Protein AF-A0A847NCV7-F1 (afdb_monomer_lite)

Sequence (68 aa):
MLNAIKENIKGFMDAAVLVTMIAIGIFSIAVDYRYFKRMKLRKDSAVSLGIGIAFILLPFVFYFIGKL

Structure (mmCIF, N/CA/C/O backbone):
data_AF-A0A847NCV7-F1
#
_entry.id   AF-A0A847NCV7-F1
#
loop_
_atom_site.group_PDB
_atom_site.id
_atom_site.type_symbol
_atom_site.label_atom_id
_atom_site.label_alt_id
_atom_site.label_comp_id
_atom_site.label_asym_id
_atom_site.label_entity_id
_atom_site.label_seq_id
_atom_site.pdbx_PDB_ins_code
_atom_site.Cartn_x
_atom_site.Cartn_y
_atom_site.Cartn_z
_atom_site.occupancy
_atom_site.B_iso_or_equiv
_atom_site.auth_seq_id
_atom_site.auth_comp_id
_atom_site.auth_asym_id
_atom_site.auth_atom_id
_atom_site.pdbx_PDB_model_num
ATOM 1 N N . MET A 1 1 ? -10.657 18.305 18.132 1.00 62.28 1 MET A N 1
ATOM 2 C CA . MET A 1 1 ? -10.001 17.723 16.935 1.00 62.28 1 MET A CA 1
ATOM 3 C C . MET A 1 1 ? -9.682 16.245 17.098 1.00 62.28 1 MET A C 1
ATOM 5 O O . MET A 1 1 ? -10.139 15.478 16.268 1.00 62.28 1 MET A O 1
ATOM 9 N N . LEU A 1 2 ? -8.976 15.823 18.156 1.00 67.44 2 LEU A N 1
ATOM 10 C CA . LEU A 1 2 ? -8.574 14.415 18.321 1.00 67.44 2 LEU A CA 1
ATOM 11 C C . LEU A 1 2 ? -9.752 13.416 18.313 1.00 67.44 2 LEU A C 1
ATOM 13 O O . LEU A 1 2 ? -9.676 12.394 17.643 1.00 67.44 2 LEU A O 1
ATOM 17 N N . ASN A 1 3 ? -10.869 13.745 18.974 1.00 70.81 3 ASN A N 1
ATOM 18 C CA . ASN A 1 3 ? -12.069 12.893 18.978 1.00 70.81 3 ASN A CA 1
ATOM 19 C C . ASN A 1 3 ? -12.742 12.792 17.598 1.00 70.81 3 ASN A C 1
ATOM 21 O O . ASN A 1 3 ? -13.128 11.702 17.196 1.00 70.81 3 ASN A O 1
ATOM 25 N N . ALA A 1 4 ? -12.803 13.895 16.843 1.00 69.75 4 ALA A N 1
ATOM 26 C CA . ALA A 1 4 ? -13.340 13.893 15.478 1.00 69.75 4 ALA A CA 1
ATOM 27 C C . ALA A 1 4 ? -12.459 13.076 14.513 1.00 69.75 4 ALA A C 1
ATOM 29 O O . ALA A 1 4 ? -12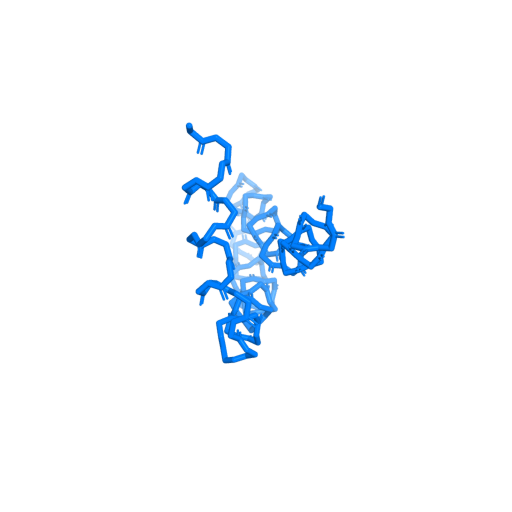.957 12.436 13.590 1.00 69.75 4 ALA A O 1
ATOM 30 N N . ILE A 1 5 ? -11.142 13.059 14.740 1.00 67.75 5 ILE A N 1
ATOM 31 C CA . ILE A 1 5 ? -10.210 12.202 13.997 1.00 67.75 5 ILE A CA 1
ATOM 32 C C . ILE A 1 5 ? -10.446 10.727 14.360 1.00 67.75 5 ILE A C 1
ATOM 34 O O . ILE A 1 5 ? -10.554 9.898 13.461 1.00 67.75 5 ILE A O 1
ATOM 38 N N . LYS A 1 6 ? -10.604 10.394 15.649 1.00 65.88 6 LYS A N 1
ATOM 39 C CA . LYS A 1 6 ? -10.912 9.023 16.100 1.00 65.88 6 LYS A CA 1
ATOM 40 C C . LYS A 1 6 ? -12.236 8.487 15.543 1.00 65.88 6 LYS A C 1
ATOM 42 O O . LYS A 1 6 ? -12.287 7.330 15.135 1.00 65.88 6 LYS A O 1
ATOM 47 N N . GLU A 1 7 ? -13.292 9.298 15.502 1.00 70.50 7 GLU A N 1
ATOM 48 C CA . GLU A 1 7 ? -14.583 8.886 14.926 1.00 70.50 7 GLU A CA 1
ATOM 49 C C 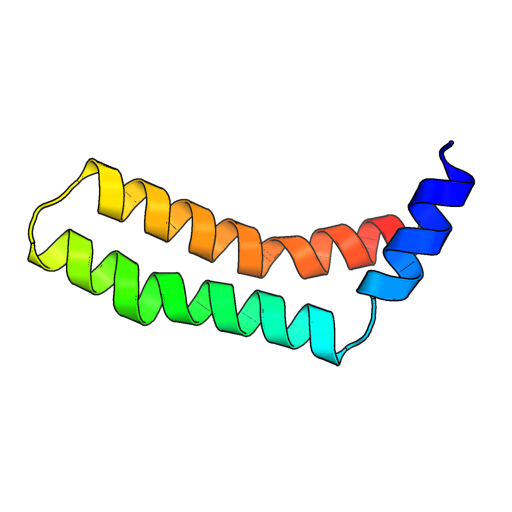. GLU A 1 7 ? -14.493 8.611 13.424 1.00 70.50 7 GLU A C 1
ATOM 51 O O . GLU A 1 7 ? -14.997 7.589 12.965 1.00 70.50 7 GLU A O 1
ATOM 56 N N . ASN A 1 8 ? -13.781 9.452 12.669 1.00 69.00 8 ASN A N 1
ATOM 57 C CA . ASN A 1 8 ? -13.533 9.182 11.253 1.00 69.00 8 ASN A CA 1
ATOM 58 C C . ASN A 1 8 ? -12.719 7.894 11.056 1.00 69.00 8 ASN A C 1
ATOM 60 O O . ASN A 1 8 ? -13.067 7.080 10.205 1.00 69.00 8 ASN A O 1
ATOM 64 N N . ILE A 1 9 ? -11.683 7.659 11.872 1.00 66.31 9 ILE A N 1
ATOM 65 C CA . ILE A 1 9 ? -10.864 6.434 11.813 1.00 66.31 9 ILE A CA 1
ATOM 66 C C . ILE A 1 9 ? -11.704 5.177 12.069 1.00 66.31 9 ILE A C 1
ATOM 68 O O . ILE A 1 9 ? -11.479 4.170 11.404 1.00 66.31 9 ILE A O 1
ATOM 72 N N . LYS A 1 10 ? -12.714 5.224 12.951 1.00 68.19 10 LYS A N 1
ATOM 73 C CA . LYS A 1 10 ? -13.653 4.100 13.124 1.00 68.19 10 LYS A CA 1
ATOM 74 C C . LYS A 1 10 ? -14.410 3.760 11.837 1.00 68.19 10 LYS A C 1
ATOM 76 O O . LYS A 1 10 ? -14.646 2.583 11.592 1.00 68.19 10 LYS A O 1
ATOM 81 N N . GLY A 1 11 ? -14.735 4.749 11.003 1.00 66.25 11 GLY A N 1
ATOM 82 C CA . GLY A 1 11 ? -15.306 4.518 9.670 1.00 66.25 11 GLY A CA 1
ATOM 83 C C . GLY A 1 11 ? -14.328 3.839 8.701 1.00 66.25 11 GLY A C 1
ATOM 84 O O . GLY A 1 11 ? -14.735 3.014 7.892 1.00 66.25 11 GLY A O 1
ATOM 85 N N . PHE A 1 12 ? -13.026 4.116 8.827 1.00 65.06 12 PHE A N 1
ATOM 86 C CA . PHE A 1 12 ? -11.964 3.454 8.052 1.00 65.06 12 PHE A CA 1
ATOM 87 C C . PHE A 1 12 ? -11.573 2.064 8.584 1.00 65.06 12 PHE A C 1
ATOM 89 O O . PHE A 1 12 ? -10.874 1.325 7.893 1.00 65.06 12 PHE A O 1
ATOM 96 N N . MET A 1 13 ? -12.019 1.689 9.789 1.00 69.62 13 MET A N 1
ATOM 97 C CA . MET A 1 13 ? -11.824 0.351 10.363 1.00 69.62 13 MET A CA 1
ATOM 98 C C . MET A 1 13 ? -12.812 -0.697 9.830 1.00 69.62 13 MET A C 1
ATOM 100 O O . MET A 1 13 ? -12.805 -1.832 10.309 1.00 69.62 13 MET A O 1
ATOM 104 N N . ASP A 1 14 ? -13.643 -0.352 8.843 1.00 80.88 14 ASP A N 1
ATOM 105 C CA . ASP A 1 14 ? -14.402 -1.348 8.094 1.00 80.88 14 ASP A CA 1
ATOM 106 C C . ASP A 1 14 ? -13.431 -2.382 7.499 1.00 80.88 14 ASP A C 1
ATOM 108 O O . ASP A 1 14 ? -12.456 -2.043 6.818 1.00 80.88 14 ASP A O 1
ATOM 112 N N . ALA A 1 15 ? -13.699 -3.661 7.765 1.00 77.88 15 ALA A N 1
ATOM 113 C CA . ALA A 1 15 ? -12.908 -4.769 7.254 1.00 77.88 15 ALA A CA 1
ATOM 114 C C . ALA A 1 15 ? -12.759 -4.695 5.727 1.00 77.88 15 ALA A C 1
ATOM 116 O O . ALA A 1 15 ? -11.683 -4.995 5.209 1.00 77.88 15 ALA A O 1
ATOM 117 N N . ALA A 1 16 ? -13.787 -4.231 5.008 1.00 83.25 16 ALA A N 1
ATOM 118 C CA . ALA A 1 16 ? -13.725 -4.043 3.564 1.00 83.25 16 ALA A CA 1
ATOM 119 C C . ALA A 1 16 ? -12.677 -2.995 3.159 1.00 83.25 16 ALA A C 1
ATOM 121 O O . ALA A 1 16 ? -11.909 -3.219 2.220 1.00 83.25 16 ALA A O 1
ATOM 122 N N . VAL A 1 17 ? -12.589 -1.878 3.887 1.00 86.75 17 VAL A N 1
ATOM 123 C CA . VAL A 1 17 ? -11.610 -0.811 3.630 1.00 86.75 17 VAL A CA 1
ATOM 124 C C . VAL A 1 17 ? -10.196 -1.313 3.906 1.00 86.75 17 VAL A C 1
ATOM 126 O O . VAL A 1 17 ? -9.320 -1.171 3.052 1.00 86.75 17 VAL A O 1
ATOM 129 N N . LEU A 1 18 ? -9.976 -1.974 5.045 1.00 88.94 18 LEU A N 1
ATOM 130 C CA . LEU A 1 18 ? -8.665 -2.518 5.412 1.00 88.94 18 LEU A CA 1
ATOM 131 C C . LEU A 1 18 ? -8.186 -3.569 4.401 1.00 88.94 18 LEU A C 1
ATOM 133 O O . LEU A 1 18 ? -7.043 -3.514 3.946 1.00 88.94 18 LEU A O 1
ATOM 137 N N . VAL A 1 19 ? -9.067 -4.487 3.993 1.00 90.50 19 VAL A N 1
ATOM 138 C CA . VAL A 1 19 ? -8.769 -5.494 2.962 1.00 90.50 19 VAL A CA 1
ATOM 139 C C . VAL A 1 19 ? -8.457 -4.830 1.622 1.00 90.50 19 VAL A C 1
ATOM 141 O O . VAL A 1 19 ? -7.491 -5.215 0.963 1.00 90.50 19 VAL A O 1
ATOM 144 N N . THR A 1 20 ? -9.215 -3.801 1.236 1.00 92.38 20 THR A N 1
ATOM 145 C CA . THR A 1 20 ? -8.973 -3.053 -0.007 1.00 92.38 20 THR A CA 1
ATOM 146 C C . THR A 1 20 ? -7.603 -2.378 0.008 1.00 92.38 20 THR A C 1
ATOM 148 O O . THR A 1 20 ? -6.875 -2.453 -0.980 1.00 92.38 20 THR A O 1
ATOM 151 N N . MET A 1 21 ? -7.196 -1.777 1.130 1.00 93.56 21 MET A N 1
ATOM 152 C CA . MET A 1 21 ? -5.866 -1.174 1.264 1.00 93.56 21 MET A CA 1
ATOM 153 C C . MET A 1 21 ? -4.752 -2.210 1.083 1.00 93.56 21 MET A C 1
ATOM 155 O O . MET A 1 21 ? -3.825 -1.978 0.308 1.00 93.56 21 MET A O 1
ATOM 159 N N . ILE A 1 22 ? -4.870 -3.378 1.724 1.00 94.38 22 ILE A N 1
ATOM 160 C CA . ILE A 1 22 ? -3.895 -4.468 1.565 1.00 94.38 22 ILE A CA 1
ATOM 161 C C . ILE A 1 22 ? -3.852 -4.938 0.108 1.00 94.38 22 ILE A C 1
ATOM 163 O O . ILE A 1 22 ? -2.766 -5.112 -0.444 1.00 94.38 22 ILE A O 1
ATOM 167 N N . ALA A 1 23 ? -5.010 -5.106 -0.535 1.00 95.50 23 ALA A N 1
ATOM 168 C CA . ALA A 1 23 ? -5.097 -5.527 -1.929 1.00 95.50 23 ALA A CA 1
ATOM 169 C C . ALA A 1 23 ? -4.411 -4.529 -2.877 1.00 95.50 23 ALA A C 1
ATOM 171 O O . ALA A 1 23 ? -3.632 -4.949 -3.733 1.00 95.50 23 ALA A O 1
ATOM 172 N N . ILE A 1 24 ? -4.623 -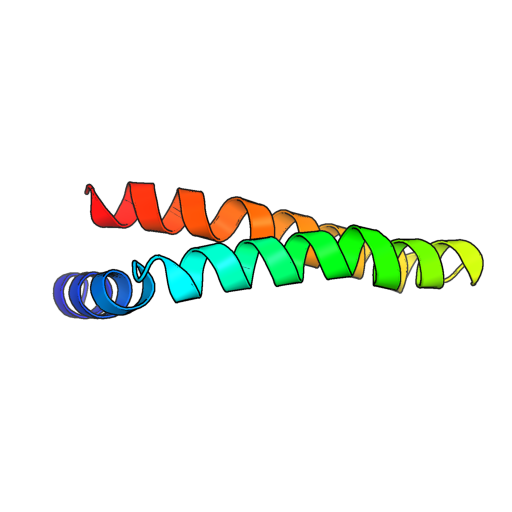3.221 -2.685 1.00 95.94 24 ILE A N 1
ATOM 173 C CA . ILE A 1 24 ? -3.923 -2.158 -3.428 1.00 95.94 24 ILE A CA 1
ATOM 174 C C . ILE A 1 24 ? -2.412 -2.266 -3.209 1.00 95.94 24 ILE A C 1
ATOM 176 O O . ILE A 1 24 ? -1.638 -2.221 -4.167 1.00 95.94 24 ILE A O 1
ATOM 180 N N . GLY A 1 25 ? -1.988 -2.454 -1.959 1.00 96.62 25 GLY A N 1
ATOM 181 C CA . GLY A 1 25 ? -0.579 -2.574 -1.616 1.00 96.62 25 GLY A CA 1
ATOM 182 C C . GLY A 1 25 ? 0.094 -3.773 -2.293 1.00 96.62 25 GLY A C 1
ATOM 183 O O . GLY A 1 25 ? 1.146 -3.630 -2.919 1.00 96.62 25 GLY A O 1
ATOM 184 N N . ILE A 1 26 ? -0.550 -4.944 -2.251 1.00 96.94 26 ILE A N 1
ATOM 185 C CA . ILE A 1 26 ? -0.088 -6.158 -2.938 1.00 96.94 26 ILE A CA 1
ATOM 186 C C . ILE A 1 26 ? -0.043 -5.934 -4.450 1.00 96.94 26 ILE A C 1
ATOM 188 O O . ILE A 1 26 ? 0.957 -6.280 -5.081 1.00 96.94 26 ILE A O 1
ATOM 192 N 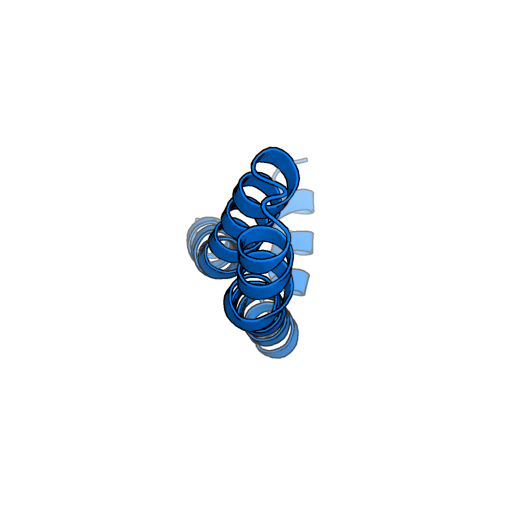N . PHE A 1 27 ? -1.090 -5.347 -5.035 1.00 97.12 27 PHE A N 1
ATOM 193 C CA . PHE A 1 27 ? -1.163 -5.108 -6.474 1.00 97.12 27 PHE A CA 1
ATOM 194 C C . PHE A 1 27 ? -0.047 -4.176 -6.948 1.00 97.12 27 PHE A C 1
ATOM 196 O O . PHE A 1 27 ? 0.627 -4.492 -7.929 1.00 97.12 27 PHE A O 1
ATOM 203 N N . SER A 1 28 ? 0.236 -3.094 -6.216 1.00 96.81 28 SER A N 1
ATOM 204 C CA . SER A 1 28 ? 1.323 -2.182 -6.583 1.00 96.81 28 SER A CA 1
ATOM 205 C C . SER A 1 28 ? 2.690 -2.879 -6.560 1.00 96.81 28 SER A C 1
ATOM 207 O O . SER A 1 28 ? 3.499 -2.696 -7.465 1.00 96.81 28 SER A O 1
ATOM 209 N N . ILE A 1 29 ? 2.953 -3.772 -5.600 1.00 96.94 29 ILE A N 1
ATOM 210 C CA . ILE A 1 29 ? 4.221 -4.528 -5.567 1.00 96.94 29 ILE A CA 1
ATOM 211 C C . ILE A 1 29 ? 4.265 -5.608 -6.661 1.00 96.94 29 ILE A C 1
ATOM 213 O O . ILE A 1 29 ? 5.297 -5.822 -7.307 1.00 96.94 29 ILE A O 1
ATOM 217 N N . ALA A 1 30 ? 3.166 -6.331 -6.862 1.00 97.12 30 ALA A N 1
ATOM 218 C CA . ALA A 1 30 ? 3.111 -7.458 -7.786 1.00 97.12 30 ALA A CA 1
ATOM 219 C C . ALA A 1 30 ? 3.087 -7.017 -9.256 1.00 97.12 30 ALA A C 1
ATOM 221 O O . ALA A 1 30 ? 3.664 -7.703 -10.102 1.00 97.12 30 ALA A O 1
ATOM 222 N N . VAL A 1 31 ? 2.449 -5.888 -9.562 1.00 96.94 31 VAL A N 1
ATOM 223 C CA . VAL A 1 31 ? 2.239 -5.398 -10.927 1.00 96.94 31 VAL A CA 1
ATOM 224 C C . VAL A 1 31 ? 3.125 -4.192 -11.200 1.00 96.94 31 VAL A C 1
ATOM 226 O O . VAL A 1 31 ? 4.091 -4.327 -11.956 1.00 96.94 31 VAL A O 1
ATOM 229 N N . ASP A 1 32 ? 2.859 -3.056 -10.558 1.00 95.12 32 ASP A N 1
ATOM 230 C CA . ASP A 1 32 ? 3.492 -1.772 -10.885 1.00 95.12 32 ASP A CA 1
ATOM 231 C C . ASP A 1 32 ? 5.005 -1.802 -10.645 1.00 95.12 32 ASP A C 1
ATOM 233 O O . ASP A 1 32 ? 5.794 -1.541 -11.556 1.00 95.12 32 ASP A O 1
ATOM 237 N N . TYR A 1 33 ? 5.446 -2.224 -9.458 1.00 96.62 33 TYR A N 1
ATOM 238 C CA . TYR A 1 33 ? 6.864 -2.336 -9.125 1.00 96.62 33 TYR A CA 1
ATOM 239 C C . TYR A 1 33 ? 7.583 -3.272 -10.096 1.00 96.62 33 TYR A C 1
ATOM 241 O O . TYR A 1 33 ? 8.653 -2.939 -10.614 1.00 96.62 33 TYR A O 1
ATOM 249 N N . ARG A 1 34 ? 6.992 -4.439 -10.392 1.00 95.56 34 ARG A N 1
ATOM 250 C CA . ARG A 1 34 ? 7.565 -5.392 -11.354 1.00 95.56 34 ARG A CA 1
ATOM 251 C C . ARG A 1 34 ? 7.614 -4.820 -12.767 1.00 95.56 34 ARG A C 1
ATOM 253 O O . ARG A 1 34 ? 8.550 -5.138 -13.502 1.00 95.56 34 ARG A O 1
ATOM 260 N N . TYR A 1 35 ? 6.624 -4.033 -13.169 1.00 97.31 35 TYR A N 1
ATOM 261 C CA . TYR A 1 35 ? 6.585 -3.368 -14.465 1.00 97.31 35 TYR A CA 1
ATOM 262 C C . TYR A 1 35 ? 7.676 -2.295 -14.563 1.00 97.31 35 TYR A C 1
ATOM 264 O O . TYR A 1 35 ? 8.550 -2.388 -15.426 1.00 97.31 35 TYR A O 1
ATOM 272 N N . PHE A 1 36 ? 7.724 -1.349 -13.623 1.00 96.94 36 PHE A N 1
ATOM 273 C CA . PHE A 1 36 ? 8.720 -0.274 -13.615 1.00 96.94 36 PHE A CA 1
ATOM 274 C C . PHE A 1 36 ? 10.149 -0.800 -13.475 1.00 96.94 36 PHE A C 1
ATOM 276 O O . PHE A 1 36 ? 11.064 -0.304 -14.138 1.00 96.94 36 PHE A O 1
ATOM 283 N N . LYS A 1 37 ? 10.349 -1.863 -12.685 1.00 95.56 37 LYS A N 1
ATOM 284 C CA . LYS A 1 37 ? 11.645 -2.542 -12.575 1.00 95.56 37 LYS A CA 1
ATOM 285 C C . LYS A 1 37 ? 12.078 -3.165 -13.904 1.00 95.56 37 LYS A C 1
ATOM 287 O O . LYS A 1 37 ? 13.242 -3.022 -14.273 1.00 95.56 37 LYS A O 1
ATOM 292 N N . ARG A 1 38 ? 11.162 -3.806 -14.644 1.00 96.81 38 ARG A N 1
ATOM 293 C CA . ARG A 1 38 ? 11.433 -4.351 -15.990 1.00 96.81 38 ARG A CA 1
ATOM 294 C C . ARG A 1 38 ? 11.770 -3.252 -16.998 1.00 96.81 38 ARG A C 1
ATOM 296 O O . ARG A 1 38 ? 12.700 -3.417 -17.780 1.00 96.81 38 ARG A O 1
ATOM 303 N N . MET A 1 39 ? 11.093 -2.110 -16.909 1.00 97.56 39 MET A N 1
ATOM 304 C CA . MET A 1 39 ? 11.341 -0.928 -17.745 1.00 97.56 39 MET A CA 1
ATOM 305 C C . MET A 1 39 ? 12.590 -0.125 -17.330 1.00 97.56 39 MET A C 1
ATOM 307 O O . MET A 1 39 ? 12.888 0.898 -17.937 1.00 97.56 39 MET A O 1
ATOM 311 N N . LYS A 1 40 ? 13.338 -0.568 -16.303 1.00 96.00 40 LYS A N 1
ATOM 312 C CA . LYS A 1 40 ? 14.515 0.121 -15.734 1.00 96.00 40 LYS A CA 1
ATOM 313 C C . LYS A 1 40 ? 14.224 1.543 -15.219 1.00 96.00 40 LYS A C 1
ATOM 315 O O . LYS A 1 40 ? 15.151 2.328 -15.012 1.00 96.00 40 LYS A O 1
ATOM 320 N N . LEU A 1 41 ? 12.961 1.852 -14.923 1.00 95.94 41 LEU A N 1
ATOM 321 C CA . LEU A 1 41 ? 12.521 3.119 -14.339 1.00 95.94 41 LEU A CA 1
ATOM 322 C C . LEU A 1 41 ? 12.750 3.095 -12.823 1.00 95.94 41 LEU A C 1
ATOM 324 O O . LEU A 1 41 ? 11.862 2.784 -12.030 1.00 95.94 41 LEU A O 1
ATOM 328 N N . ARG A 1 42 ? 13.995 3.367 -12.408 1.00 93.31 42 ARG A N 1
ATOM 329 C CA . ARG A 1 42 ? 14.442 3.194 -11.013 1.00 93.31 42 ARG A CA 1
ATOM 330 C C . ARG A 1 42 ? 13.624 4.019 -10.018 1.00 93.31 42 ARG A C 1
ATOM 332 O O . ARG A 1 42 ? 13.208 3.471 -9.000 1.00 93.31 42 ARG A O 1
ATOM 339 N N . LYS A 1 43 ? 13.364 5.294 -10.326 1.00 95.75 43 LYS A N 1
ATOM 340 C CA . LYS A 1 43 ? 12.590 6.192 -9.455 1.00 95.75 43 LYS A CA 1
ATOM 341 C C . LYS A 1 43 ? 11.161 5.681 -9.270 1.00 95.75 43 LYS A C 1
ATOM 343 O O . LYS A 1 43 ? 10.738 5.492 -8.135 1.00 95.75 43 LYS A O 1
ATOM 348 N N . ASP A 1 44 ? 10.467 5.379 -10.362 1.00 95.38 44 ASP A N 1
ATOM 349 C CA . ASP A 1 44 ? 9.072 4.925 -10.319 1.00 95.38 44 ASP A CA 1
ATOM 350 C C . ASP A 1 44 ? 8.939 3.555 -9.653 1.00 95.38 44 ASP A C 1
ATOM 352 O O . ASP A 1 44 ? 8.030 3.336 -8.858 1.00 95.38 44 ASP A O 1
ATOM 356 N N . SER A 1 45 ? 9.905 2.656 -9.876 1.00 95.62 45 SER A N 1
ATOM 357 C CA . SER A 1 45 ? 9.941 1.374 -9.170 1.00 95.62 45 SER A CA 1
ATOM 358 C C . SER A 1 45 ? 10.103 1.561 -7.656 1.00 95.62 45 SER A C 1
ATOM 360 O O . SER A 1 45 ? 9.377 0.944 -6.884 1.00 95.62 45 SER A O 1
ATOM 362 N N . ALA A 1 46 ? 10.992 2.449 -7.200 1.00 96.56 46 ALA A N 1
ATOM 363 C CA . ALA A 1 46 ? 11.159 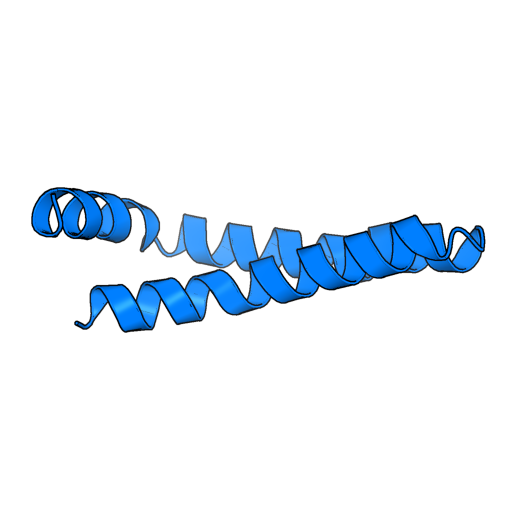2.715 -5.773 1.00 96.56 46 ALA A CA 1
ATOM 364 C C . ALA A 1 46 ? 9.896 3.336 -5.154 1.00 96.56 46 ALA A C 1
ATOM 366 O O . ALA A 1 46 ? 9.480 2.926 -4.071 1.00 96.56 46 ALA A O 1
ATOM 367 N N . VAL A 1 47 ? 9.260 4.278 -5.858 1.00 96.94 47 VAL A N 1
ATOM 368 C CA . VAL A 1 47 ? 8.011 4.915 -5.415 1.00 96.94 47 VAL A CA 1
ATOM 369 C C . VAL A 1 47 ? 6.880 3.894 -5.322 1.00 96.94 47 VAL A C 1
ATOM 371 O O . VAL A 1 47 ? 6.225 3.819 -4.289 1.00 96.94 47 VAL A O 1
ATOM 374 N N . SER A 1 48 ? 6.686 3.064 -6.347 1.00 96.56 48 SER A N 1
ATOM 375 C CA . SER A 1 48 ? 5.653 2.024 -6.347 1.00 96.56 48 SER A CA 1
ATOM 376 C C . SER A 1 48 ? 5.864 0.995 -5.233 1.00 96.56 48 SER A C 1
ATOM 378 O O . SER A 1 48 ? 4.911 0.634 -4.546 1.00 96.56 48 SER A O 1
ATOM 380 N N . LEU A 1 49 ? 7.110 0.582 -4.975 1.00 97.19 49 LEU A N 1
ATOM 381 C CA . LEU A 1 49 ? 7.420 -0.288 -3.839 1.00 97.19 49 LEU A CA 1
ATOM 382 C C . LEU A 1 49 ? 7.058 0.382 -2.505 1.00 97.19 49 LEU A C 1
ATOM 384 O O . LEU A 1 49 ? 6.461 -0.257 -1.640 1.00 97.19 49 LEU A O 1
ATOM 388 N N . GLY A 1 50 ? 7.391 1.667 -2.351 1.00 97.12 50 GLY A N 1
ATOM 389 C CA . GLY A 1 50 ? 7.051 2.454 -1.168 1.00 97.12 50 GLY A CA 1
ATOM 390 C C . GLY A 1 50 ? 5.542 2.577 -0.953 1.00 97.12 50 GLY A C 1
ATOM 391 O O . GLY A 1 50 ? 5.070 2.330 0.153 1.00 97.12 50 GLY A O 1
ATOM 392 N N . ILE A 1 51 ? 4.784 2.885 -2.011 1.00 96.19 51 ILE A N 1
ATOM 393 C CA . ILE A 1 51 ? 3.313 2.938 -1.984 1.00 96.19 51 ILE A CA 1
ATOM 394 C C . ILE A 1 51 ? 2.750 1.577 -1.573 1.00 96.19 51 ILE A C 1
ATOM 396 O O . ILE A 1 51 ? 1.926 1.502 -0.664 1.00 96.19 51 ILE A O 1
ATOM 400 N N . GLY A 1 52 ? 3.237 0.503 -2.193 1.00 96.88 52 GLY A N 1
ATOM 401 C CA . GLY A 1 52 ? 2.813 -0.856 -1.895 1.00 96.88 52 GLY A CA 1
ATOM 402 C C . GLY A 1 52 ? 2.985 -1.221 -0.421 1.00 96.88 52 GLY A C 1
ATOM 403 O O . GLY A 1 52 ? 2.036 -1.641 0.240 1.00 96.88 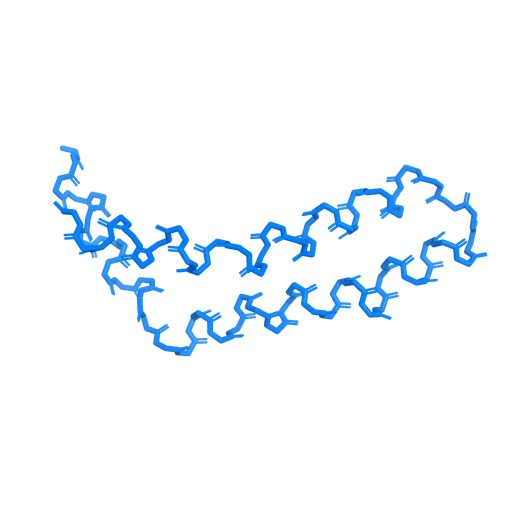52 GLY A O 1
ATOM 404 N N . ILE A 1 53 ? 4.184 -0.992 0.120 1.00 97.31 53 ILE A N 1
ATOM 405 C CA . ILE A 1 53 ? 4.499 -1.251 1.531 1.00 97.31 53 ILE A CA 1
ATOM 406 C C . ILE A 1 53 ? 3.650 -0.367 2.453 1.00 97.31 53 ILE A C 1
ATOM 408 O O . ILE A 1 53 ? 3.105 -0.864 3.438 1.00 97.31 53 ILE A O 1
ATOM 412 N N . ALA A 1 54 ? 3.493 0.921 2.136 1.00 96.19 54 ALA A N 1
ATOM 413 C CA . ALA A 1 54 ? 2.700 1.843 2.944 1.00 96.19 54 ALA A CA 1
ATOM 414 C C . ALA A 1 54 ? 1.239 1.387 3.059 1.00 96.19 54 ALA A C 1
ATOM 416 O O . ALA A 1 54 ? 0.702 1.349 4.163 1.00 96.19 54 ALA A O 1
ATOM 417 N N . PHE A 1 55 ? 0.617 0.980 1.950 1.00 94.94 55 PHE A N 1
ATOM 418 C CA . PHE A 1 55 ? -0.767 0.501 1.930 1.00 94.94 55 PHE A CA 1
ATOM 419 C C . PHE A 1 55 ? -0.962 -0.842 2.644 1.00 94.94 55 PHE A C 1
ATOM 421 O O . PHE A 1 55 ? -2.019 -1.065 3.227 1.00 94.94 55 PHE A O 1
ATOM 428 N N . ILE A 1 56 ? 0.055 -1.710 2.664 1.00 95.25 56 ILE A N 1
ATOM 429 C CA . ILE A 1 56 ? 0.026 -2.942 3.468 1.00 95.25 56 ILE A CA 1
ATOM 430 C C . ILE A 1 56 ? 0.114 -2.619 4.965 1.00 95.25 56 ILE A C 1
ATOM 432 O O . ILE A 1 56 ? -0.550 -3.271 5.765 1.00 95.25 56 ILE A O 1
ATOM 436 N N . LEU A 1 57 ? 0.914 -1.624 5.360 1.00 93.81 57 LEU A N 1
ATOM 437 C CA . LEU A 1 57 ? 1.159 -1.296 6.770 1.00 93.81 57 LEU A CA 1
ATOM 438 C C . LEU A 1 57 ? 0.095 -0.374 7.391 1.00 93.81 57 LEU A C 1
ATOM 440 O O . LEU A 1 57 ? -0.192 -0.485 8.583 1.00 93.81 57 LEU A O 1
ATOM 444 N N . LEU A 1 58 ? -0.514 0.512 6.603 1.00 90.81 58 LEU A N 1
ATOM 445 C CA . LEU A 1 58 ? -1.542 1.473 7.031 1.00 90.81 58 LEU A CA 1
ATOM 446 C C . LEU A 1 58 ? -2.710 0.853 7.825 1.00 90.81 58 LEU A C 1
ATOM 448 O O . LEU A 1 58 ? -3.055 1.403 8.870 1.00 90.81 58 LEU A O 1
ATOM 452 N N . PRO A 1 59 ? -3.283 -0.293 7.416 1.00 88.62 59 PRO A N 1
ATOM 453 C CA . PRO A 1 59 ? -4.319 -0.990 8.177 1.00 88.62 59 PRO A CA 1
ATOM 454 C C . PRO A 1 59 ? -3.911 -1.315 9.616 1.00 88.62 59 PRO A C 1
ATOM 456 O O . PRO A 1 59 ? -4.702 -1.150 10.543 1.00 88.62 59 PRO A O 1
ATOM 459 N N . PHE A 1 60 ? -2.658 -1.728 9.822 1.00 87.56 60 PHE A N 1
ATOM 460 C CA . PHE A 1 60 ? -2.128 -2.017 11.153 1.00 87.56 60 PHE A CA 1
ATOM 461 C C . PHE A 1 60 ? -1.980 -0.734 11.967 1.00 87.56 60 PHE A C 1
ATOM 463 O O . PHE A 1 60 ? -2.353 -0.705 13.137 1.00 87.56 60 PHE A O 1
ATOM 470 N N . VAL A 1 61 ? -1.508 0.348 11.342 1.00 87.75 61 VAL A N 1
ATOM 471 C CA . VAL A 1 61 ? -1.427 1.670 11.978 1.00 87.75 61 VAL A CA 1
ATOM 472 C C . VAL A 1 61 ? -2.814 2.142 12.426 1.00 87.75 61 VAL A C 1
ATOM 474 O O . VAL A 1 61 ? -2.975 2.543 13.577 1.00 87.75 61 VAL A O 1
ATOM 477 N N . PHE A 1 62 ? -3.835 2.035 11.571 1.00 83.75 62 PHE A N 1
ATOM 478 C CA . PHE A 1 62 ? -5.212 2.381 11.934 1.00 83.75 62 PHE A CA 1
ATOM 479 C C . PHE A 1 62 ? -5.773 1.495 13.040 1.00 83.75 62 PHE A C 1
ATOM 481 O O . PHE A 1 62 ? -6.418 2.011 13.950 1.00 83.75 62 PHE A O 1
ATOM 488 N N . TYR A 1 63 ? -5.476 0.197 13.025 1.00 82.19 63 TYR A N 1
ATOM 489 C CA . TYR A 1 63 ? -5.856 -0.704 14.107 1.00 82.19 63 TYR A CA 1
ATOM 490 C C . TYR A 1 63 ? -5.248 -0.285 15.457 1.00 82.19 63 TYR A C 1
ATOM 492 O O . TYR A 1 63 ? -5.957 -0.243 16.463 1.00 82.19 63 TYR A O 1
ATOM 500 N N . PHE A 1 64 ? -3.960 0.078 15.494 1.00 82.12 64 PHE A N 1
ATOM 501 C CA . PHE A 1 64 ? -3.311 0.550 16.723 1.00 82.12 64 PHE A CA 1
ATOM 502 C C . PHE A 1 64 ? -3.871 1.892 17.203 1.00 82.12 64 PHE A C 1
ATOM 504 O O . PHE A 1 64 ? -4.127 2.043 18.395 1.00 82.12 64 PHE A O 1
ATOM 511 N N . ILE A 1 65 ? -4.110 2.845 16.295 1.00 81.44 65 ILE A N 1
ATOM 512 C CA . ILE A 1 65 ? -4.701 4.146 16.648 1.00 81.44 65 ILE A CA 1
ATOM 513 C C . ILE A 1 65 ? -6.140 3.979 17.147 1.00 81.44 65 ILE A C 1
ATOM 515 O O . ILE A 1 65 ? -6.531 4.645 18.099 1.00 81.44 65 ILE A O 1
ATOM 519 N N . GLY A 1 66 ? -6.923 3.088 16.535 1.00 71.44 66 GLY A N 1
ATOM 520 C CA . GLY A 1 66 ? -8.305 2.817 16.933 1.00 71.44 66 GLY A CA 1
ATOM 521 C C . GLY A 1 66 ? -8.438 2.130 18.296 1.00 71.44 66 GLY A C 1
ATOM 522 O O . GLY A 1 66 ? -9.483 2.251 18.934 1.00 71.44 66 GLY A O 1
ATOM 523 N N . LYS A 1 67 ? -7.392 1.429 18.755 1.00 70.31 67 LYS A N 1
ATOM 524 C CA . LYS A 1 67 ? -7.312 0.867 20.113 1.00 70.31 67 LYS A CA 1
ATOM 525 C C . LYS A 1 67 ? -6.873 1.876 21.183 1.00 70.31 67 LYS A C 1
ATOM 527 O O . LYS A 1 67 ? -7.059 1.580 22.363 1.00 70.31 67 LYS A O 1
ATOM 532 N N . LEU A 1 68 ? -6.276 3.004 20.790 1.00 59.06 68 LEU A N 1
ATOM 533 C CA . LEU A 1 68 ? -5.852 4.096 21.678 1.00 59.06 68 LEU A CA 1
ATOM 534 C C . LEU A 1 68 ? -7.024 5.021 22.026 1.00 59.06 68 LEU A C 1
ATOM 536 O O . LEU A 1 68 ? -6.928 5.779 23.016 1.00 59.06 68 LEU A O 1
#

Secondary structure (DSSP, 8-state):
-HHHHHHHHHHHT-HHHHHHHHHHHHHIIIIIIHHHHHTT-HHHHHHHHHHHHHHHHHHHHHHHHHH-

pLDDT: mean 87.07, std 11.92, range [59.06, 97.56]

Radius of gyration: 14.72 Å; chains: 1; bounding box: 30×25×39 Å

Foldseek 3Di:
DLVVVLVVLVVCLPPVNLVVLLVQLCCLLVPVLVVCVVVVVVVSNVVSNVSSVCSNCVNVVSVVSNVD